Protein AF-A0A183BSI4-F1 (afdb_monomer)

Structure (mmCIF, N/CA/C/O backbone):
data_AF-A0A183BSI4-F1
#
_entry.id   AF-A0A183BSI4-F1
#
loop_
_atom_site.group_PDB
_atom_site.id
_atom_site.type_symbol
_atom_site.label_atom_id
_atom_site.label_alt_id
_atom_site.label_comp_id
_atom_site.label_asym_id
_atom_site.label_entity_id
_atom_site.label_seq_id
_atom_site.pdbx_PDB_ins_code
_atom_site.Cartn_x
_atom_site.Cartn_y
_atom_site.Cartn_z
_atom_site.occupancy
_atom_site.B_iso_or_equiv
_atom_site.auth_seq_id
_atom_site.auth_comp_id
_atom_site.auth_asym_id
_atom_site.auth_atom_id
_atom_site.pdbx_PDB_model_num
ATOM 1 N N . MET A 1 1 ? 30.876 -1.313 -22.253 1.00 51.16 1 MET A N 1
ATOM 2 C CA . MET A 1 1 ? 29.727 -1.535 -21.349 1.00 51.16 1 MET A CA 1
ATOM 3 C C . MET A 1 1 ? 29.104 -2.864 -21.739 1.00 51.16 1 MET A C 1
ATOM 5 O O . MET A 1 1 ? 28.754 -3.014 -22.902 1.00 51.16 1 MET A O 1
ATOM 9 N N . ALA A 1 2 ? 29.095 -3.853 -20.844 1.00 59.19 2 ALA A N 1
ATOM 10 C CA . ALA A 1 2 ? 28.486 -5.153 -21.124 1.00 59.19 2 ALA A CA 1
ATOM 11 C C . ALA A 1 2 ? 26.963 -5.012 -21.026 1.00 59.19 2 ALA A C 1
ATOM 13 O O . ALA A 1 2 ? 26.462 -4.513 -20.019 1.00 59.19 2 ALA A O 1
ATOM 14 N N . TRP A 1 3 ? 26.249 -5.397 -22.081 1.00 57.44 3 TRP A N 1
ATOM 15 C CA . TRP A 1 3 ? 24.792 -5.422 -22.072 1.00 57.44 3 TRP A CA 1
ATOM 16 C C . TRP A 1 3 ? 24.325 -6.495 -21.079 1.00 57.44 3 TRP A C 1
ATOM 18 O O . TRP A 1 3 ? 24.913 -7.582 -21.055 1.00 57.44 3 TRP A O 1
ATOM 28 N N . PRO A 1 4 ? 23.333 -6.204 -20.220 1.00 68.50 4 PRO A N 1
ATOM 29 C CA . PRO A 1 4 ? 22.790 -7.210 -19.322 1.00 68.50 4 PRO A CA 1
ATOM 30 C C . PRO A 1 4 ? 22.245 -8.385 -20.142 1.00 68.50 4 PRO A C 1
ATOM 32 O O . PRO A 1 4 ? 21.629 -8.187 -21.184 1.00 68.50 4 PRO A O 1
ATOM 35 N N . SER A 1 5 ? 22.507 -9.608 -19.676 1.00 78.75 5 SER A N 1
ATOM 36 C CA . SER A 1 5 ? 22.008 -10.841 -20.294 1.00 78.75 5 SER A CA 1
ATOM 37 C C . SER A 1 5 ? 20.483 -10.786 -20.442 1.00 78.75 5 SER A C 1
ATOM 39 O O . SER A 1 5 ? 19.798 -10.361 -19.509 1.00 78.75 5 SER A O 1
ATOM 41 N N . ASP A 1 6 ? 19.951 -11.261 -21.572 1.00 77.00 6 ASP A N 1
ATOM 42 C CA . ASP A 1 6 ? 18.509 -11.276 -21.874 1.00 77.00 6 ASP A CA 1
ATOM 43 C C . ASP A 1 6 ? 17.668 -11.892 -20.740 1.00 77.00 6 ASP A C 1
ATOM 45 O O . ASP A 1 6 ? 16.568 -11.429 -20.433 1.00 77.00 6 ASP A O 1
ATOM 49 N N . THR A 1 7 ? 18.224 -12.876 -20.029 1.00 80.75 7 THR A N 1
ATOM 50 C CA . THR A 1 7 ? 17.605 -13.510 -18.858 1.00 80.75 7 THR A CA 1
A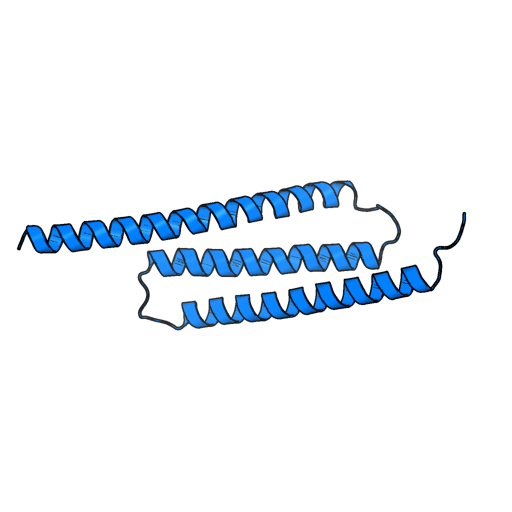TOM 51 C C . THR A 1 7 ? 17.347 -12.523 -17.714 1.00 80.75 7 THR A C 1
ATOM 53 O O . THR A 1 7 ? 16.316 -12.600 -17.048 1.00 80.75 7 THR A O 1
ATOM 56 N N . VAL A 1 8 ? 18.258 -11.573 -17.483 1.00 77.19 8 VAL A N 1
ATOM 57 C CA . VAL A 1 8 ? 18.147 -10.559 -16.418 1.00 77.19 8 VAL A CA 1
ATOM 58 C C . VAL A 1 8 ? 17.049 -9.547 -16.746 1.00 77.19 8 VAL A C 1
ATOM 60 O O . VAL A 1 8 ? 16.304 -9.131 -15.857 1.00 77.19 8 VAL A O 1
ATOM 63 N N . ILE A 1 9 ? 16.906 -9.188 -18.023 1.00 78.62 9 ILE A N 1
ATOM 64 C CA . ILE A 1 9 ? 15.865 -8.271 -18.500 1.00 78.62 9 ILE A CA 1
ATOM 65 C C . ILE A 1 9 ? 14.482 -8.912 -18.328 1.00 78.62 9 ILE A C 1
ATOM 67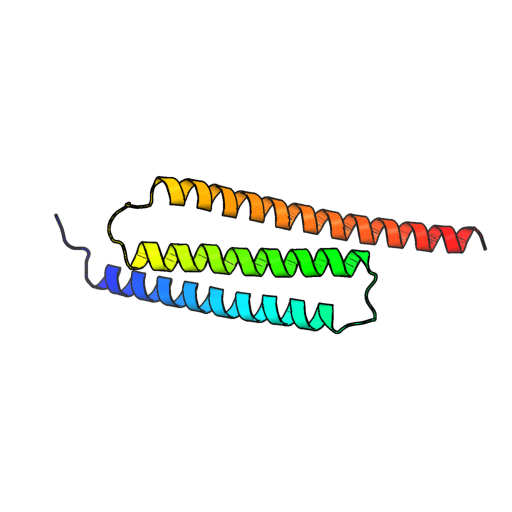 O O . ILE A 1 9 ? 13.590 -8.304 -17.733 1.00 78.62 9 ILE A O 1
ATOM 71 N N . ILE A 1 10 ? 14.322 -10.166 -18.766 1.00 82.50 10 ILE A N 1
ATOM 72 C CA . ILE A 1 10 ? 13.065 -10.919 -18.626 1.00 82.50 10 ILE A CA 1
ATOM 73 C C . ILE A 1 10 ? 12.694 -11.085 -17.149 1.00 82.50 10 ILE A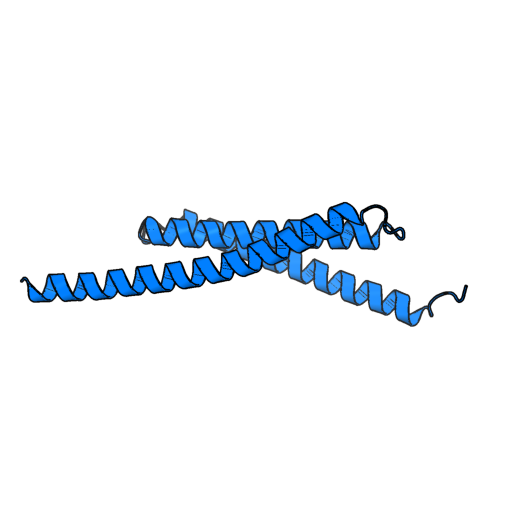 C 1
ATOM 75 O O . ILE A 1 10 ? 11.550 -10.844 -16.768 1.00 82.50 10 ILE A O 1
ATOM 79 N N . LEU A 1 11 ? 13.660 -11.442 -16.299 1.00 80.62 11 LEU A N 1
ATOM 80 C CA . LEU A 1 11 ? 13.422 -11.611 -14.867 1.00 80.62 11 LEU A CA 1
ATOM 81 C C . LEU A 1 11 ? 12.948 -10.303 -14.215 1.00 80.62 11 LEU A C 1
ATOM 83 O O . LEU A 1 11 ? 11.985 -10.308 -13.451 1.00 80.62 11 LEU A O 1
ATOM 87 N N . SER A 1 12 ? 13.577 -9.178 -14.562 1.00 77.06 12 SER A N 1
ATOM 88 C CA . SER A 1 12 ? 13.209 -7.853 -14.045 1.00 77.06 12 SER A CA 1
ATOM 89 C C . SER A 1 12 ?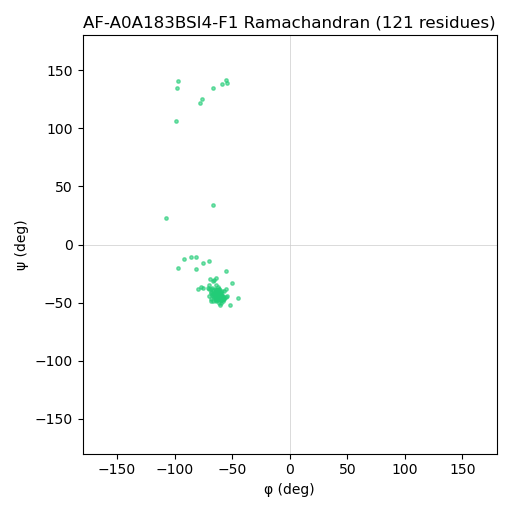 11.793 -7.448 -14.465 1.00 77.06 12 SER A C 1
ATOM 91 O O . SER A 1 12 ? 11.039 -6.915 -13.653 1.00 77.06 12 SER A O 1
ATOM 93 N N . TYR A 1 13 ? 11.399 -7.759 -15.705 1.00 79.75 13 TYR A N 1
ATOM 94 C CA . TYR A 1 13 ? 10.044 -7.517 -16.204 1.00 79.75 13 TYR A CA 1
ATOM 95 C C . TYR A 1 13 ? 8.985 -8.355 -15.475 1.00 79.75 13 TYR A C 1
ATOM 97 O O . TYR A 1 13 ? 7.909 -7.857 -15.136 1.00 79.75 13 TYR A O 1
ATOM 105 N N . VAL A 1 14 ? 9.294 -9.625 -15.197 1.00 84.06 14 VAL A N 1
ATOM 106 C CA . VAL A 1 14 ? 8.400 -10.522 -14.455 1.00 84.06 14 VAL A CA 1
ATOM 107 C C . VAL A 1 14 ? 8.199 -10.016 -13.025 1.00 84.06 14 VAL A C 1
ATOM 109 O O . VAL A 1 14 ? 7.055 -9.879 -12.594 1.00 84.06 14 VAL A O 1
ATOM 112 N N . PHE A 1 15 ? 9.275 -9.669 -12.311 1.00 82.38 15 PHE A N 1
ATOM 113 C CA . PHE A 1 15 ? 9.172 -9.102 -10.960 1.00 82.38 15 PHE A CA 1
ATOM 114 C C . PHE A 1 15 ? 8.369 -7.803 -10.937 1.00 82.38 15 PHE A C 1
ATOM 116 O O . PHE A 1 15 ? 7.470 -7.660 -10.112 1.00 82.38 15 PHE A O 1
ATOM 123 N N . PHE A 1 16 ? 8.640 -6.899 -11.879 1.00 81.25 16 PHE A N 1
ATOM 124 C CA . PHE A 1 16 ? 7.896 -5.652 -12.018 1.00 81.25 16 PHE A CA 1
ATOM 125 C C . PHE A 1 16 ? 6.394 -5.894 -12.228 1.00 81.25 16 PHE A C 1
ATOM 127 O O . PHE A 1 16 ? 5.560 -5.273 -11.572 1.00 81.25 16 PHE A O 1
ATOM 134 N N . SER A 1 17 ? 6.044 -6.845 -13.097 1.00 79.88 17 SER A N 1
ATOM 135 C CA . SER A 1 17 ? 4.649 -7.199 -13.378 1.00 79.88 17 SER A CA 1
ATOM 136 C C . SER A 1 17 ? 3.940 -7.774 -12.146 1.00 79.88 17 SER A C 1
ATOM 138 O O . SER A 1 17 ? 2.790 -7.429 -11.878 1.00 79.88 17 SER A O 1
ATOM 140 N N . PHE A 1 18 ? 4.624 -8.621 -11.368 1.00 85.31 18 PHE A N 1
ATOM 141 C CA . PHE A 1 18 ? 4.088 -9.158 -10.114 1.00 85.31 18 PHE A CA 1
ATOM 142 C C . PHE A 1 18 ? 3.894 -8.080 -9.045 1.00 85.31 18 PHE A C 1
ATOM 144 O O . PHE A 1 18 ? 2.865 -8.084 -8.363 1.00 85.31 18 PHE A O 1
ATOM 151 N N . GLU A 1 19 ? 4.846 -7.157 -8.891 1.00 81.38 19 GLU A N 1
ATOM 152 C CA . GLU A 1 19 ? 4.708 -6.041 -7.949 1.00 81.38 19 GLU A CA 1
ATOM 153 C C . GLU A 1 19 ? 3.522 -5.150 -8.321 1.00 81.38 19 GLU A C 1
ATOM 155 O O . GLU A 1 19 ? 2.678 -4.878 -7.470 1.00 81.38 19 GLU A O 1
ATOM 160 N N . LEU A 1 20 ? 3.392 -4.788 -9.600 1.00 82.94 20 LEU A N 1
ATOM 161 C CA . LEU A 1 20 ? 2.302 -3.939 -10.079 1.00 82.94 20 LEU A CA 1
ATOM 162 C C . LEU A 1 20 ? 0.930 -4.617 -9.929 1.00 82.94 20 LEU A C 1
ATOM 164 O O . LEU A 1 20 ? -0.047 -3.978 -9.540 1.00 82.94 20 LEU A O 1
ATOM 168 N N . LEU A 1 21 ? 0.852 -5.928 -10.176 1.00 86.56 21 LEU A N 1
ATOM 169 C CA . LEU A 1 21 ? -0.364 -6.706 -9.933 1.00 86.56 21 LEU A CA 1
ATOM 170 C C . LEU A 1 21 ? -0.733 -6.728 -8.443 1.00 86.56 21 LEU A C 1
ATOM 172 O O . LEU A 1 21 ? -1.902 -6.565 -8.091 1.00 86.56 21 LEU A O 1
ATOM 176 N N . THR A 1 22 ? 0.258 -6.919 -7.571 1.00 86.31 22 THR A N 1
ATOM 177 C CA . THR A 1 22 ? 0.048 -6.931 -6.118 1.00 86.31 22 THR A CA 1
ATOM 178 C C . THR A 1 22 ? -0.451 -5.572 -5.636 1.00 86.31 22 THR A C 1
ATOM 180 O O . THR A 1 22 ? -1.415 -5.513 -4.875 1.00 86.31 22 THR A O 1
ATOM 183 N N . ASP A 1 23 ? 0.144 -4.488 -6.131 1.00 85.38 23 ASP A N 1
ATOM 184 C CA . ASP A 1 23 ? -0.278 -3.120 -5.842 1.00 85.38 23 ASP A CA 1
ATOM 185 C C . ASP A 1 23 ? -1.747 -2.893 -6.252 1.00 85.38 23 ASP A C 1
ATOM 187 O O . ASP A 1 23 ? -2.559 -2.466 -5.429 1.00 85.38 23 ASP A O 1
ATOM 191 N N . ILE A 1 24 ? -2.147 -3.285 -7.468 1.00 86.00 24 ILE A N 1
ATOM 192 C CA . ILE A 1 24 ? -3.550 -3.185 -7.917 1.00 86.00 24 ILE A CA 1
ATOM 193 C C . ILE A 1 24 ? -4.496 -3.939 -6.971 1.00 86.00 24 ILE A C 1
ATOM 195 O O . ILE A 1 24 ? -5.533 -3.404 -6.573 1.00 86.00 24 ILE A O 1
ATOM 199 N N . VAL A 1 25 ? -4.148 -5.168 -6.579 1.00 89.62 25 VAL A N 1
ATOM 200 C CA . VAL A 1 25 ? -4.973 -5.972 -5.662 1.00 89.62 25 VAL A CA 1
ATOM 201 C C . VAL A 1 25 ? -5.108 -5.290 -4.298 1.00 89.62 25 VAL A C 1
ATOM 203 O O . VAL A 1 25 ? -6.217 -5.194 -3.766 1.00 89.62 25 VAL A O 1
ATOM 206 N N . VAL A 1 26 ? -4.011 -4.777 -3.736 1.00 87.19 26 VAL A N 1
ATOM 207 C CA . VAL A 1 26 ? -4.030 -4.072 -2.444 1.00 87.19 26 VAL A CA 1
ATOM 208 C C . VAL A 1 26 ? -4.869 -2.795 -2.530 1.00 87.19 26 VAL A C 1
ATOM 210 O O . VAL A 1 26 ? -5.636 -2.517 -1.605 1.00 87.19 26 VAL A O 1
ATOM 213 N N . LEU A 1 27 ? -4.790 -2.053 -3.637 1.00 87.31 27 LEU A N 1
ATOM 214 C CA . LEU A 1 27 ? -5.601 -0.857 -3.859 1.00 87.31 27 LEU A CA 1
ATOM 215 C C . LEU A 1 27 ? -7.097 -1.189 -3.891 1.00 87.31 27 LEU A C 1
ATOM 217 O O . LEU A 1 27 ? -7.890 -0.529 -3.220 1.00 87.31 27 LEU A O 1
ATOM 221 N N . VAL A 1 28 ? -7.484 -2.250 -4.607 1.00 89.19 28 VAL A N 1
ATOM 222 C CA . VAL A 1 28 ? -8.878 -2.719 -4.652 1.00 89.19 28 VAL A CA 1
ATOM 223 C C . VAL A 1 28 ? -9.376 -3.082 -3.253 1.00 89.19 28 VAL A C 1
ATOM 225 O O . VAL A 1 28 ? -10.474 -2.676 -2.869 1.00 89.19 28 VAL A O 1
ATOM 228 N N . ILE A 1 29 ? -8.566 -3.789 -2.461 1.00 88.75 29 ILE A N 1
ATOM 229 C CA . ILE A 1 29 ? -8.906 -4.138 -1.074 1.00 88.75 29 ILE A CA 1
ATOM 230 C C . ILE A 1 29 ? -9.051 -2.877 -0.211 1.00 88.75 29 ILE A C 1
ATOM 232 O O . ILE A 1 29 ? -10.000 -2.776 0.567 1.00 88.75 29 ILE A O 1
ATOM 236 N N . ALA A 1 30 ? -8.158 -1.896 -0.354 1.00 86.88 30 ALA A N 1
ATOM 237 C CA . ALA A 1 30 ? -8.230 -0.636 0.383 1.00 86.88 30 ALA A CA 1
ATOM 238 C C . ALA A 1 30 ? -9.489 0.175 0.022 1.00 86.88 30 ALA A C 1
ATOM 240 O O . ALA A 1 30 ? -10.152 0.721 0.909 1.00 86.88 30 ALA A O 1
ATOM 241 N N . CYS A 1 31 ? -9.872 0.214 -1.256 1.00 87.25 31 CYS A N 1
ATOM 242 C CA . CYS A 1 31 ? -11.118 0.839 -1.698 1.00 87.25 31 CYS A CA 1
ATOM 243 C C . CYS A 1 31 ? -12.349 0.096 -1.165 1.00 87.25 31 CYS A C 1
ATOM 245 O O . CYS A 1 31 ? -13.294 0.732 -0.695 1.00 87.25 31 CYS A O 1
ATOM 247 N N . LEU A 1 32 ? -12.333 -1.239 -1.189 1.00 87.75 32 LEU A N 1
ATOM 248 C CA . LEU A 1 32 ? -13.423 -2.055 -0.662 1.00 87.75 32 LEU A CA 1
ATOM 249 C C . LEU A 1 32 ? -13.585 -1.856 0.850 1.00 87.75 32 LEU A C 1
ATOM 251 O O . LEU A 1 32 ? -14.700 -1.640 1.318 1.00 87.75 32 LEU A O 1
ATOM 255 N N . ASN A 1 33 ? -12.483 -1.850 1.603 1.00 85.44 33 ASN A N 1
ATOM 256 C CA . ASN A 1 33 ? -12.486 -1.562 3.037 1.00 85.44 33 ASN A CA 1
ATOM 257 C C . ASN A 1 33 ? -13.080 -0.181 3.320 1.00 85.44 33 ASN A C 1
ATOM 259 O O . ASN A 1 33 ? -13.968 -0.056 4.164 1.00 85.44 33 ASN A O 1
ATOM 263 N N . LEU A 1 34 ? -12.651 0.840 2.577 1.00 85.50 34 LEU A N 1
ATOM 264 C CA . LEU A 1 34 ? -13.177 2.194 2.717 1.00 85.50 34 LEU A CA 1
ATOM 265 C C . LEU A 1 34 ? -14.690 2.246 2.453 1.00 85.50 34 LEU A C 1
ATOM 267 O O . LEU A 1 34 ? -15.430 2.840 3.240 1.00 85.50 34 LEU A O 1
ATOM 271 N N . ALA A 1 35 ? -15.159 1.582 1.392 1.00 84.19 35 ALA A N 1
ATOM 272 C CA . ALA A 1 35 ? -16.579 1.501 1.068 1.00 84.19 35 ALA A CA 1
ATOM 273 C C . ALA A 1 35 ? -17.369 0.801 2.188 1.00 84.19 35 ALA A C 1
ATOM 275 O O . ALA A 1 35 ? -18.346 1.351 2.697 1.00 84.19 35 ALA A O 1
ATOM 276 N N . VAL A 1 36 ? -16.920 -0.373 2.637 1.00 85.88 36 VAL A N 1
ATOM 277 C CA . VAL A 1 36 ? -17.586 -1.153 3.695 1.00 85.88 36 VAL A CA 1
ATOM 278 C C . VAL A 1 36 ? -17.661 -0.373 5.015 1.00 85.88 36 VAL A C 1
ATOM 280 O O . VAL A 1 36 ? -18.712 -0.346 5.664 1.00 85.88 36 VAL A O 1
ATOM 283 N N . ILE A 1 37 ? -16.586 0.314 5.411 1.00 84.56 37 ILE A N 1
ATOM 284 C CA . ILE A 1 37 ? -16.571 1.143 6.628 1.00 84.56 37 ILE A CA 1
ATOM 285 C C . ILE A 1 37 ? -17.502 2.358 6.477 1.00 84.56 37 ILE A C 1
ATOM 287 O O . ILE A 1 37 ? -18.199 2.721 7.427 1.00 84.56 37 ILE A O 1
ATOM 291 N N . GLY A 1 38 ? -17.559 2.958 5.285 1.00 77.06 38 GLY A N 1
ATOM 292 C CA . GLY A 1 38 ? -18.460 4.072 4.983 1.00 77.06 38 GLY A CA 1
ATOM 293 C C . GLY A 1 38 ? -19.941 3.693 5.082 1.00 77.06 38 GLY A C 1
ATOM 294 O O . GLY A 1 38 ? -20.737 4.449 5.641 1.00 77.06 38 GLY A O 1
ATOM 295 N N . PHE A 1 39 ? -20.314 2.502 4.604 1.00 79.00 39 PHE A N 1
ATOM 296 C CA . PHE A 1 39 ? -21.708 2.040 4.602 1.00 79.00 39 PHE A CA 1
ATOM 297 C C . PHE A 1 39 ? -22.183 1.452 5.940 1.00 79.00 39 PHE A C 1
ATOM 299 O O . PHE A 1 39 ? -23.387 1.414 6.210 1.00 79.00 39 PHE A O 1
ATOM 306 N N . THR A 1 40 ? -21.279 1.009 6.814 1.00 76.88 40 THR A N 1
ATOM 307 C CA . THR A 1 40 ? -21.667 0.394 8.092 1.00 76.88 40 THR A CA 1
ATOM 308 C C . THR A 1 40 ? -22.078 1.449 9.117 1.00 76.88 40 THR A C 1
ATOM 310 O O . THR A 1 40 ? -21.297 2.314 9.487 1.00 76.88 40 THR A O 1
ATOM 313 N N . LYS A 1 41 ? -23.304 1.386 9.655 1.00 65.75 41 LYS A N 1
ATOM 314 C CA . LYS A 1 41 ? -23.776 2.304 10.722 1.00 65.75 41 LYS A CA 1
ATOM 315 C C . LYS A 1 41 ? -23.420 1.854 12.148 1.00 65.75 41 LYS A C 1
ATOM 317 O O . LYS A 1 41 ? -23.559 2.638 13.075 1.00 65.75 41 LYS A O 1
ATOM 322 N N . LEU A 1 42 ? -22.932 0.624 12.309 1.00 60.47 42 LEU A N 1
ATOM 323 C CA . LEU A 1 42 ? -22.725 -0.063 13.595 1.00 60.47 42 LEU A CA 1
ATOM 324 C C . LEU A 1 42 ? -21.438 0.308 14.342 1.00 60.47 42 LEU A C 1
ATOM 326 O O . LEU A 1 42 ? -21.259 -0.088 15.490 1.00 60.47 42 LEU A O 1
ATOM 330 N N . LEU A 1 43 ? -20.524 1.022 13.692 1.00 63.88 43 LEU A N 1
ATOM 331 C CA . LEU A 1 43 ? -19.190 1.253 14.226 1.00 63.88 43 LEU A CA 1
ATOM 332 C C . LEU A 1 43 ? -19.098 2.627 14.908 1.00 63.88 43 LEU A C 1
ATOM 334 O O . LEU A 1 43 ? -19.562 3.626 14.351 1.00 63.88 43 LEU A O 1
ATOM 338 N N . HIS A 1 44 ? -18.498 2.664 16.101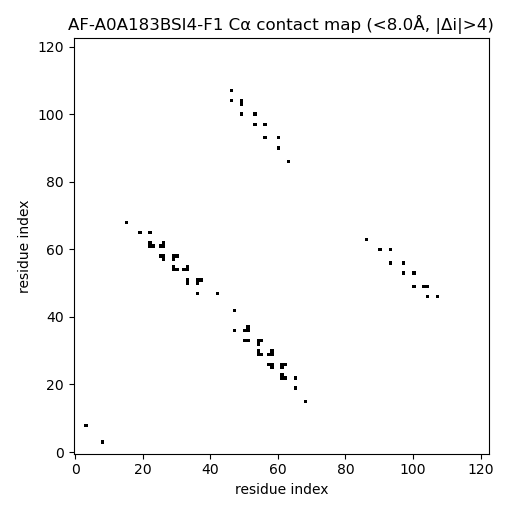 1.00 70.75 44 HIS A N 1
ATOM 339 C CA . HIS A 1 44 ? -18.290 3.886 16.880 1.00 70.75 44 HIS A CA 1
ATOM 340 C C . HIS A 1 44 ? -17.528 4.936 16.053 1.00 70.75 44 HIS A C 1
ATOM 342 O O . HIS A 1 44 ? -16.624 4.589 15.290 1.00 70.75 44 HIS A O 1
ATOM 348 N N . SER A 1 45 ? -17.895 6.215 16.195 1.00 74.56 45 SER A N 1
ATOM 349 C CA . SER A 1 45 ? -17.379 7.301 15.343 1.00 74.56 45 SER A CA 1
ATOM 350 C C . SER A 1 45 ? -15.843 7.377 15.346 1.00 74.56 45 SER A C 1
ATOM 352 O O . SER A 1 45 ? -15.221 7.554 14.298 1.00 74.56 45 SER A O 1
ATOM 354 N N . ASN A 1 46 ? -15.222 7.136 16.506 1.00 76.44 46 ASN A N 1
ATOM 355 C CA . ASN A 1 46 ? -13.765 7.174 16.661 1.00 76.44 46 ASN A CA 1
ATOM 356 C C . ASN A 1 46 ? -13.080 6.021 15.910 1.00 76.44 46 ASN A C 1
ATOM 358 O O . ASN A 1 46 ? -12.187 6.264 15.099 1.00 76.44 46 ASN A O 1
ATOM 362 N N . LEU A 1 47 ? -13.561 4.787 16.093 1.00 77.38 47 LEU A N 1
ATOM 363 C CA . LEU A 1 47 ? -13.041 3.607 15.402 1.00 77.38 47 LEU A CA 1
ATOM 364 C C . LEU A 1 47 ? -13.198 3.709 13.876 1.00 77.38 47 LEU A C 1
ATOM 366 O O . LEU A 1 47 ? -12.289 3.334 13.134 1.00 77.38 47 LEU A O 1
ATOM 370 N N . LYS A 1 48 ? -14.318 4.265 13.388 1.00 79.75 48 LYS A N 1
ATOM 371 C CA . LYS A 1 48 ? -14.510 4.535 11.951 1.00 79.75 48 LYS A CA 1
ATOM 372 C C . LYS A 1 48 ? -13.456 5.475 11.401 1.00 79.75 48 LYS A C 1
ATOM 374 O O . LYS A 1 48 ? -12.885 5.188 10.356 1.00 79.75 48 LYS A O 1
ATOM 379 N N . CYS A 1 49 ? -13.211 6.584 12.095 1.00 78.75 49 CYS A N 1
ATOM 380 C CA . CYS A 1 49 ? -12.232 7.577 11.668 1.00 78.75 49 CYS A CA 1
ATOM 381 C C . CYS A 1 49 ? -10.833 6.951 11.543 1.00 78.75 49 CYS A C 1
ATOM 383 O O . CYS A 1 49 ? -10.159 7.133 10.526 1.00 78.75 49 CYS A O 1
ATOM 385 N N . ILE A 1 50 ? -10.434 6.133 12.524 1.00 81.50 50 ILE A N 1
ATOM 386 C CA . ILE A 1 50 ? -9.131 5.453 12.511 1.00 81.50 50 ILE A CA 1
ATOM 387 C C . ILE A 1 50 ? -9.036 4.468 11.339 1.00 81.50 50 ILE A C 1
ATOM 389 O O . ILE A 1 50 ? -8.046 4.482 10.610 1.00 81.50 50 ILE A O 1
ATOM 393 N N . LEU A 1 51 ? -10.067 3.650 11.112 1.00 81.50 51 LEU A N 1
ATOM 394 C CA . LEU A 1 51 ? -10.072 2.665 10.026 1.00 81.50 51 LEU A CA 1
ATOM 395 C C . LEU A 1 51 ? -10.125 3.313 8.633 1.00 81.50 51 LEU A C 1
ATOM 397 O O . LEU A 1 51 ? -9.434 2.856 7.724 1.00 81.50 51 LEU A O 1
ATOM 401 N N . ILE A 1 52 ? -10.883 4.400 8.463 1.00 84.12 52 ILE A N 1
ATOM 402 C CA . ILE A 1 52 ? -10.901 5.193 7.222 1.00 84.12 52 ILE A CA 1
ATOM 403 C C . ILE A 1 52 ? -9.509 5.762 6.946 1.00 84.12 52 ILE A C 1
ATOM 405 O O . ILE A 1 52 ? -8.996 5.627 5.837 1.00 84.12 52 ILE A O 1
ATOM 409 N N . THR A 1 53 ? -8.875 6.340 7.968 1.00 82.19 53 THR A N 1
ATOM 410 C CA . THR A 1 53 ? -7.525 6.909 7.859 1.00 82.19 53 THR A CA 1
ATOM 411 C C . THR A 1 53 ? -6.492 5.834 7.508 1.00 82.19 53 THR A C 1
ATOM 413 O O . THR A 1 53 ? -5.627 6.074 6.670 1.00 82.19 53 THR A O 1
ATOM 416 N N . GLN A 1 54 ? -6.606 4.626 8.074 1.00 82.31 54 GLN A N 1
ATOM 417 C CA . GLN A 1 54 ? -5.758 3.487 7.699 1.00 82.31 54 GLN A CA 1
ATOM 418 C C . GLN A 1 54 ? -5.957 3.076 6.240 1.00 82.31 54 GLN A C 1
ATOM 420 O O . GLN A 1 54 ? -4.977 2.893 5.519 1.00 82.31 54 GLN A O 1
ATOM 425 N N . SER A 1 55 ? -7.210 2.943 5.799 1.00 85.62 55 SER A N 1
ATOM 426 C CA . SER A 1 55 ? -7.526 2.539 4.426 1.00 85.62 55 SER A CA 1
ATOM 427 C C . SER A 1 55 ? -7.033 3.568 3.409 1.00 85.62 55 SER A C 1
ATOM 429 O O . SER A 1 55 ? -6.479 3.202 2.374 1.00 85.62 55 SER A O 1
ATOM 431 N N . LEU A 1 56 ? -7.174 4.857 3.729 1.00 85.50 56 LEU A N 1
ATOM 432 C CA . LEU A 1 56 ? -6.678 5.949 2.899 1.00 85.50 56 LEU A CA 1
ATOM 433 C C . LEU A 1 56 ? -5.147 5.961 2.834 1.00 85.50 56 LEU A C 1
ATOM 435 O O . LEU A 1 56 ? -4.593 6.081 1.745 1.00 85.50 56 LEU A O 1
ATOM 439 N N . ALA A 1 57 ? -4.467 5.786 3.971 1.00 83.12 57 ALA A N 1
ATOM 440 C CA . ALA A 1 57 ? -3.007 5.711 4.014 1.00 83.12 57 ALA A CA 1
ATOM 441 C C . ALA A 1 57 ? -2.478 4.545 3.164 1.00 83.12 57 ALA A C 1
ATOM 443 O O . ALA A 1 57 ? -1.574 4.738 2.361 1.00 83.12 57 ALA A O 1
ATOM 444 N N . VAL A 1 58 ? -3.095 3.359 3.267 1.00 84.69 58 VAL A N 1
ATOM 445 C CA . VAL A 1 58 ? -2.748 2.203 2.422 1.00 84.69 58 VAL A CA 1
ATOM 446 C C . VAL A 1 58 ? -2.984 2.496 0.938 1.00 84.69 58 VAL A C 1
ATOM 448 O O . VAL A 1 58 ? -2.153 2.126 0.117 1.00 84.69 58 VAL A O 1
ATOM 451 N N . GLY A 1 59 ? -4.087 3.157 0.576 1.00 84.88 59 GLY A N 1
ATOM 452 C CA . GLY A 1 59 ? -4.349 3.523 -0.818 1.00 84.88 59 GLY A CA 1
ATOM 453 C C . GLY A 1 59 ? -3.303 4.491 -1.382 1.00 84.88 59 GLY A C 1
ATOM 454 O O . GLY A 1 59 ? -2.794 4.272 -2.480 1.00 84.88 59 GLY A O 1
ATOM 455 N N . LEU A 1 60 ? -2.939 5.521 -0.612 1.00 84.31 60 LEU A N 1
ATOM 456 C CA . LEU A 1 60 ? -1.910 6.492 -0.997 1.00 84.31 60 LEU A CA 1
ATOM 457 C C . LEU A 1 60 ? -0.527 5.845 -1.136 1.00 84.31 60 LEU A C 1
ATOM 459 O O . LEU A 1 60 ? 0.162 6.126 -2.110 1.00 84.31 60 LEU A O 1
ATOM 463 N N . TYR A 1 61 ? -0.164 4.927 -0.235 1.00 83.44 61 TYR A N 1
ATOM 464 C CA . TYR A 1 61 ? 1.083 4.156 -0.320 1.00 83.44 61 TYR A CA 1
ATOM 465 C C . TYR A 1 61 ? 1.270 3.483 -1.665 1.00 83.44 61 TYR A C 1
ATOM 467 O O . TYR A 1 61 ? 2.322 3.562 -2.294 1.00 83.44 61 TYR A O 1
ATOM 475 N N . VAL A 1 62 ? 0.229 2.751 -2.058 1.00 84.81 62 VAL A N 1
ATOM 476 C CA . VAL A 1 62 ? 0.248 1.901 -3.232 1.00 84.81 62 VAL A CA 1
ATOM 477 C C . VAL A 1 62 ? 0.324 2.779 -4.468 1.00 84.81 62 VAL A C 1
ATOM 479 O O . VAL A 1 62 ? 1.127 2.501 -5.348 1.00 84.81 62 VAL A O 1
ATOM 482 N N . LEU A 1 63 ? -0.427 3.883 -4.501 1.00 83.00 63 LEU A N 1
ATOM 483 C CA . LEU A 1 63 ? -0.359 4.855 -5.591 1.00 83.00 63 LEU A CA 1
ATOM 484 C C . LEU A 1 63 ? 1.043 5.455 -5.747 1.00 83.00 63 LEU A C 1
ATOM 486 O O . LEU A 1 63 ? 1.583 5.429 -6.854 1.00 83.00 63 LEU A O 1
ATOM 490 N N . ASP A 1 64 ? 1.650 5.938 -4.662 1.00 80.94 64 ASP A N 1
ATOM 491 C CA . ASP A 1 64 ? 2.993 6.529 -4.704 1.00 80.94 64 ASP A CA 1
ATOM 492 C C . ASP A 1 64 ? 4.058 5.497 -5.097 1.00 80.94 64 ASP A C 1
ATOM 494 O O . ASP A 1 64 ? 4.917 5.763 -5.947 1.00 80.94 64 ASP A O 1
ATOM 498 N N . ARG A 1 65 ? 3.984 4.286 -4.533 1.00 79.62 65 ARG A N 1
ATOM 499 C CA . ARG A 1 65 ? 4.909 3.194 -4.857 1.00 79.62 65 ARG A CA 1
ATOM 500 C C . ARG A 1 65 ? 4.772 2.755 -6.315 1.00 79.62 65 ARG A C 1
ATOM 502 O O . ARG A 1 65 ? 5.789 2.642 -7.002 1.00 79.62 65 ARG A O 1
ATOM 509 N N . SER A 1 66 ? 3.550 2.541 -6.801 1.00 81.75 66 SER A N 1
ATOM 510 C CA . SER A 1 66 ? 3.285 2.157 -8.191 1.00 81.75 66 SER A CA 1
ATOM 511 C C . SER A 1 66 ? 3.741 3.238 -9.174 1.00 81.75 66 SER A C 1
ATOM 513 O O . SER A 1 66 ? 4.358 2.918 -10.191 1.00 81.75 66 SER A O 1
ATOM 515 N N . ALA A 1 67 ? 3.500 4.518 -8.868 1.00 80.50 67 ALA A N 1
ATOM 516 C CA . ALA A 1 67 ? 3.965 5.634 -9.691 1.00 80.50 67 ALA A CA 1
ATOM 517 C C . ALA A 1 67 ? 5.499 5.661 -9.788 1.00 80.50 67 ALA A C 1
ATOM 519 O O . ALA A 1 67 ? 6.050 5.819 -10.879 1.00 80.50 67 ALA A O 1
ATOM 520 N N . MET A 1 68 ? 6.198 5.430 -8.673 1.00 75.06 68 MET A N 1
ATOM 521 C CA . MET A 1 68 ? 7.659 5.337 -8.653 1.00 75.06 68 MET A CA 1
ATOM 522 C C . MET A 1 68 ? 8.169 4.155 -9.482 1.00 75.06 68 MET A C 1
ATOM 524 O O . MET A 1 68 ? 9.103 4.320 -10.269 1.00 75.06 68 MET A O 1
ATOM 528 N N . LEU A 1 69 ? 7.574 2.973 -9.306 1.00 75.25 69 LEU A N 1
ATOM 529 C CA . LEU A 1 69 ? 7.938 1.776 -10.061 1.00 75.25 69 LEU A CA 1
ATOM 530 C C . LEU A 1 69 ? 7.789 2.033 -11.566 1.00 75.25 69 LEU A C 1
ATOM 532 O O . LEU A 1 69 ? 8.730 1.777 -12.317 1.00 75.25 69 LEU A O 1
ATOM 536 N N . LEU A 1 70 ? 6.667 2.616 -11.998 1.00 76.06 70 LEU A N 1
ATOM 537 C CA . LEU A 1 70 ? 6.431 2.977 -13.398 1.00 76.06 70 LEU A CA 1
ATOM 538 C C . LEU A 1 70 ? 7.471 3.969 -13.931 1.00 76.06 70 LEU A C 1
ATOM 540 O O . LEU A 1 70 ? 8.047 3.735 -14.993 1.00 76.06 70 LEU A O 1
ATOM 544 N N . ILE A 1 71 ? 7.758 5.047 -13.195 1.00 74.06 71 ILE A N 1
ATOM 545 C CA . ILE A 1 71 ? 8.743 6.057 -13.617 1.00 74.06 71 ILE A CA 1
ATOM 546 C C . ILE A 1 71 ? 10.141 5.443 -13.723 1.00 74.06 71 ILE A C 1
ATOM 548 O O . ILE A 1 71 ? 10.843 5.695 -14.698 1.00 74.06 71 ILE A O 1
ATOM 552 N N . LYS A 1 72 ? 10.539 4.611 -12.755 1.00 70.25 72 LYS A N 1
ATOM 553 C CA . LYS A 1 72 ? 11.847 3.942 -12.740 1.00 70.25 72 LYS A CA 1
ATOM 554 C C . LYS A 1 72 ? 11.979 2.879 -13.833 1.00 70.25 72 LYS A C 1
ATOM 556 O O . LYS A 1 72 ? 13.080 2.629 -14.306 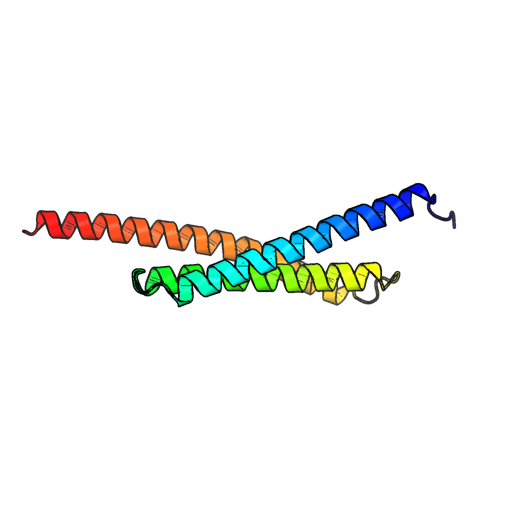1.00 70.25 72 LYS A O 1
ATOM 561 N N . PHE A 1 73 ? 10.872 2.255 -14.226 1.00 70.12 73 PHE A N 1
ATOM 562 C CA . PHE A 1 73 ? 10.853 1.297 -15.327 1.00 70.12 73 PHE A CA 1
ATOM 563 C C . PHE A 1 73 ? 10.943 1.993 -16.697 1.00 70.12 73 PHE A C 1
ATOM 565 O O . PHE A 1 73 ? 11.609 1.490 -17.597 1.00 70.12 73 PHE A O 1
ATOM 572 N N . ILE A 1 74 ? 10.306 3.160 -16.855 1.00 72.75 74 ILE A N 1
ATOM 573 C CA . ILE A 1 74 ? 10.305 3.935 -18.110 1.00 72.75 74 ILE A CA 1
ATOM 574 C C . ILE A 1 74 ? 11.599 4.750 -18.279 1.00 72.75 74 ILE A C 1
ATOM 576 O O . ILE A 1 74 ? 12.119 4.870 -19.388 1.00 72.75 74 ILE A O 1
ATOM 580 N N . SER A 1 75 ? 12.122 5.322 -17.193 1.00 66.75 75 SER A N 1
ATOM 581 C CA . SER A 1 75 ? 13.317 6.167 -17.199 1.00 66.75 75 SER A CA 1
ATOM 582 C C . SER A 1 75 ? 14.540 5.364 -16.764 1.00 66.75 75 SER A C 1
ATOM 584 O O . SER A 1 75 ? 14.717 5.088 -15.581 1.00 66.75 75 SER A O 1
ATOM 586 N N . ASN A 1 76 ? 15.416 5.035 -17.716 1.00 58.88 76 ASN A N 1
ATOM 587 C CA . ASN A 1 76 ? 16.698 4.369 -17.444 1.00 58.88 76 ASN A CA 1
ATOM 588 C C . ASN A 1 76 ? 17.709 5.298 -16.733 1.00 58.88 76 ASN A C 1
ATOM 590 O O . ASN A 1 76 ? 18.704 4.844 -16.175 1.00 58.88 76 ASN A O 1
ATOM 594 N N . ASP A 1 77 ? 17.434 6.605 -16.727 1.00 56.25 77 ASP A N 1
ATOM 595 C CA . ASP A 1 77 ? 18.252 7.608 -16.060 1.00 56.25 77 ASP A CA 1
ATOM 596 C C . ASP A 1 77 ? 17.701 7.949 -14.668 1.00 56.25 77 ASP A C 1
ATOM 598 O O . ASP A 1 77 ? 16.492 8.113 -14.470 1.00 56.25 77 ASP A O 1
ATOM 602 N N . ASN A 1 78 ? 18.615 8.141 -13.708 1.00 56.59 78 ASN A N 1
ATOM 603 C CA . ASN A 1 78 ? 18.373 8.609 -12.333 1.00 56.59 78 ASN A CA 1
ATOM 604 C C . ASN A 1 78 ? 17.875 10.076 -12.267 1.00 56.59 78 ASN A C 1
ATOM 606 O O . ASN A 1 78 ? 18.198 10.806 -11.328 1.00 56.59 78 ASN A O 1
ATOM 610 N N . VAL A 1 79 ? 17.086 10.525 -13.249 1.00 56.34 79 VAL A N 1
ATOM 611 C CA . VAL A 1 79 ? 16.592 11.908 -13.415 1.00 56.34 79 VAL A CA 1
ATOM 612 C C . VAL A 1 79 ? 15.845 12.405 -12.168 1.00 56.34 79 VAL A C 1
ATOM 614 O O . VAL A 1 79 ? 15.798 13.599 -11.893 1.00 56.34 79 VAL A O 1
ATOM 617 N N . PHE A 1 80 ? 15.330 11.482 -11.355 1.00 57.56 80 PHE A N 1
ATOM 618 C CA . PHE A 1 80 ? 14.533 11.758 -10.164 1.00 57.56 80 PHE A CA 1
ATOM 619 C C . PHE A 1 80 ? 15.253 11.488 -8.835 1.00 57.56 80 PHE A C 1
ATOM 621 O O . PHE A 1 80 ? 14.588 11.302 -7.821 1.00 57.56 80 PHE A O 1
ATOM 628 N N . ALA A 1 81 ? 16.590 11.491 -8.784 1.00 59.28 81 ALA A N 1
ATOM 629 C CA . ALA A 1 81 ? 17.350 11.300 -7.538 1.00 59.28 81 ALA A CA 1
ATOM 630 C C . ALA A 1 81 ? 16.830 12.105 -6.311 1.00 59.28 81 ALA A C 1
ATOM 632 O O . ALA A 1 81 ? 16.660 11.495 -5.252 1.00 59.28 81 ALA A O 1
ATOM 633 N N . PRO A 1 82 ? 16.499 13.414 -6.410 1.00 59.97 82 PRO A N 1
ATOM 634 C CA . PRO A 1 82 ? 15.911 14.148 -5.283 1.00 59.97 82 PRO A CA 1
ATOM 635 C C . PRO A 1 82 ? 14.470 13.717 -4.964 1.00 59.97 82 PRO A C 1
ATOM 637 O O . PRO A 1 82 ? 14.122 13.578 -3.793 1.00 59.97 82 PRO A O 1
ATOM 640 N N . ALA A 1 83 ? 13.646 13.426 -5.977 1.00 62.88 83 ALA A N 1
ATOM 641 C CA . ALA A 1 83 ? 12.281 12.935 -5.766 1.00 62.88 83 ALA A CA 1
ATOM 642 C C . ALA A 1 83 ? 12.262 11.537 -5.122 1.00 62.88 83 ALA A C 1
ATOM 644 O O . ALA A 1 83 ? 11.394 11.248 -4.305 1.00 62.88 83 ALA A O 1
ATOM 645 N N . ASN A 1 84 ? 13.264 10.702 -5.411 1.00 66.50 84 ASN A N 1
ATOM 646 C CA . ASN A 1 84 ? 13.452 9.390 -4.797 1.00 66.50 84 ASN A CA 1
ATOM 647 C C . ASN A 1 84 ? 13.734 9.498 -3.284 1.00 66.50 84 ASN A C 1
ATOM 649 O O . ASN A 1 84 ? 13.258 8.675 -2.506 1.00 66.50 84 ASN A O 1
ATOM 653 N N . MET A 1 85 ? 14.453 10.540 -2.847 1.00 68.31 85 MET A N 1
ATOM 654 C CA . MET A 1 85 ? 14.706 10.810 -1.424 1.00 68.31 85 MET A CA 1
ATOM 655 C C . MET A 1 85 ? 13.431 11.263 -0.696 1.00 68.31 85 MET A C 1
ATOM 657 O O . MET A 1 85 ? 13.118 10.761 0.384 1.00 68.31 85 MET A O 1
ATOM 661 N N . THR A 1 86 ? 12.653 12.166 -1.303 1.00 66.88 86 THR A N 1
ATOM 662 C CA . THR A 1 86 ? 11.354 12.603 -0.764 1.00 66.88 86 THR A CA 1
ATOM 663 C C . THR A 1 86 ? 10.361 11.440 -0.669 1.00 66.88 86 THR A C 1
ATOM 665 O O . THR A 1 86 ? 9.681 11.299 0.346 1.00 66.88 86 THR A O 1
ATOM 668 N N . LEU A 1 87 ? 10.334 10.559 -1.671 1.00 64.94 87 LEU A N 1
ATOM 669 C CA . LEU A 1 87 ? 9.504 9.350 -1.684 1.00 64.94 87 LEU A CA 1
ATOM 670 C C . LEU A 1 87 ? 9.949 8.305 -0.653 1.00 64.94 87 LEU A C 1
ATOM 672 O O . LEU A 1 87 ? 9.102 7.724 0.023 1.00 64.94 87 LEU A O 1
ATOM 676 N N . GLN A 1 88 ? 11.255 8.084 -0.463 1.00 70.06 88 GLN A N 1
ATOM 677 C CA . GLN A 1 88 ? 11.747 7.217 0.618 1.00 70.06 88 GLN A CA 1
ATOM 678 C C . GLN A 1 88 ? 11.332 7.738 1.997 1.00 70.06 88 GLN A C 1
ATOM 680 O O . GLN A 1 88 ? 10.909 6.957 2.857 1.00 70.06 88 GLN A O 1
ATOM 685 N N . ASN A 1 89 ? 11.389 9.055 2.200 1.00 72.62 89 ASN A N 1
ATOM 686 C CA . ASN A 1 89 ? 10.906 9.678 3.428 1.00 72.62 89 ASN A CA 1
ATOM 687 C C . ASN A 1 89 ? 9.393 9.492 3.595 1.00 72.62 89 ASN A C 1
ATOM 689 O O . ASN A 1 89 ? 8.946 9.205 4.704 1.00 72.62 89 ASN A O 1
ATOM 693 N N . PHE A 1 90 ? 8.620 9.579 2.509 1.00 71.75 90 PHE A N 1
ATOM 694 C CA . PHE A 1 90 ? 7.179 9.331 2.533 1.00 71.75 90 PHE A CA 1
ATOM 695 C C . PHE A 1 90 ? 6.846 7.874 2.897 1.00 71.75 90 PHE A C 1
ATOM 697 O O . PHE A 1 90 ? 6.078 7.638 3.829 1.00 71.75 90 PHE A O 1
ATOM 704 N N . MET A 1 91 ? 7.510 6.891 2.277 1.00 70.69 91 MET A N 1
ATOM 705 C CA . MET A 1 91 ? 7.356 5.469 2.629 1.00 70.69 91 MET A CA 1
ATOM 706 C C . MET A 1 91 ? 7.718 5.186 4.096 1.00 70.69 91 MET A C 1
ATOM 708 O O . MET A 1 91 ? 7.049 4.406 4.783 1.00 70.69 91 MET A O 1
ATOM 712 N N . THR A 1 92 ? 8.772 5.833 4.599 1.00 76.44 92 THR A N 1
ATOM 713 C CA . THR A 1 92 ? 9.209 5.689 5.994 1.00 76.44 92 THR A CA 1
ATOM 714 C C . THR A 1 92 ? 8.193 6.309 6.952 1.00 76.44 92 THR A C 1
ATOM 716 O O . THR A 1 92 ? 7.784 5.661 7.919 1.00 76.44 92 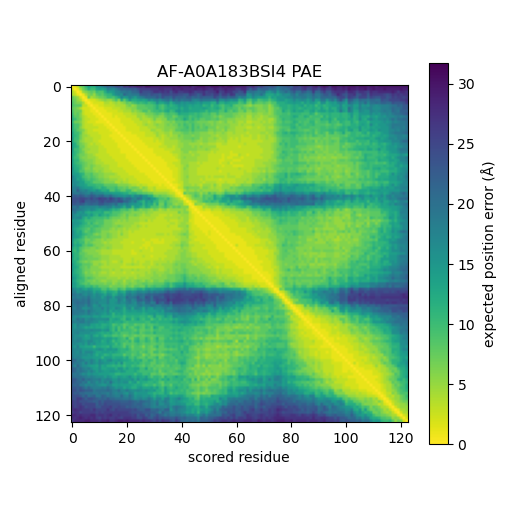THR A O 1
ATOM 719 N N . PHE A 1 93 ? 7.735 7.530 6.658 1.00 74.81 93 PHE A N 1
ATOM 720 C CA . PHE A 1 93 ? 6.690 8.216 7.417 1.00 74.81 93 PHE A CA 1
ATOM 721 C C . PHE A 1 93 ? 5.423 7.369 7.495 1.00 74.81 93 PHE A C 1
ATOM 723 O O . PHE A 1 93 ? 4.869 7.183 8.575 1.00 74.81 93 PHE A O 1
ATOM 730 N N . GLU A 1 94 ? 4.995 6.788 6.381 1.00 70.19 94 GLU A N 1
ATOM 731 C CA . GLU A 1 94 ? 3.768 6.010 6.345 1.00 70.19 94 GLU A CA 1
ATOM 732 C C . GLU A 1 94 ? 3.880 4.675 7.096 1.00 70.19 94 GLU A C 1
ATOM 734 O O . GLU A 1 94 ? 2.942 4.251 7.771 1.00 70.19 94 GLU A O 1
ATOM 739 N N . THR A 1 95 ? 5.049 4.030 7.062 1.00 75.00 95 THR A N 1
ATOM 740 C CA . THR A 1 95 ? 5.312 2.828 7.870 1.00 75.00 95 THR A CA 1
ATOM 741 C C . THR A 1 95 ? 5.217 3.147 9.365 1.00 75.00 95 THR A C 1
ATOM 743 O O . THR A 1 95 ? 4.600 2.404 10.138 1.00 75.00 95 THR A O 1
ATOM 746 N N . ILE A 1 96 ? 5.778 4.288 9.776 1.00 79.31 96 ILE A N 1
ATOM 747 C CA . ILE A 1 96 ? 5.668 4.799 11.147 1.00 79.31 96 ILE A CA 1
ATOM 748 C C . ILE A 1 96 ? 4.207 5.139 11.470 1.00 79.31 96 ILE A C 1
ATOM 750 O O . ILE A 1 96 ? 3.714 4.774 12.538 1.00 79.31 96 ILE A O 1
ATOM 754 N N . PHE A 1 97 ? 3.490 5.763 10.538 1.00 74.56 97 PHE A N 1
ATOM 755 C CA . PHE A 1 97 ? 2.092 6.152 10.691 1.00 74.56 97 PHE A CA 1
ATOM 756 C C . PHE A 1 97 ? 1.165 4.940 10.854 1.00 74.56 97 PHE A C 1
ATOM 758 O O . PHE A 1 97 ? 0.379 4.897 11.801 1.00 74.56 97 PHE A O 1
ATOM 765 N N . LYS A 1 98 ? 1.313 3.895 10.027 1.00 73.75 98 LYS A N 1
ATOM 766 C CA . LYS A 1 98 ? 0.610 2.606 10.186 1.00 73.75 98 LYS A CA 1
ATOM 767 C C . LYS A 1 98 ? 0.841 2.015 11.570 1.00 73.75 98 LYS A C 1
ATOM 769 O O . LYS A 1 98 ? -0.104 1.575 12.228 1.00 73.75 98 LYS A O 1
ATOM 774 N N . ARG A 1 99 ? 2.093 2.045 12.037 1.00 78.88 99 ARG A N 1
ATOM 775 C CA . ARG A 1 99 ? 2.449 1.561 13.370 1.00 78.88 99 ARG A CA 1
ATOM 776 C C . ARG A 1 99 ? 1.766 2.395 14.454 1.00 78.88 99 ARG A C 1
ATOM 778 O O . ARG A 1 99 ? 1.177 1.810 15.359 1.00 78.88 99 ARG A O 1
ATOM 785 N N . MET A 1 100 ? 1.775 3.723 14.360 1.00 77.75 100 MET A N 1
ATOM 786 C CA . MET A 1 100 ? 1.077 4.605 15.306 1.00 77.75 100 MET A CA 1
ATOM 787 C C . MET A 1 100 ? -0.439 4.367 15.325 1.00 77.75 100 MET A C 1
ATOM 789 O O . MET A 1 100 ? -1.018 4.246 16.404 1.00 77.75 100 MET A O 1
ATOM 793 N N . LEU A 1 101 ? -1.076 4.211 14.161 1.00 76.69 101 LEU A N 1
ATOM 794 C CA . LEU A 1 101 ? -2.508 3.904 14.068 1.00 76.69 101 LEU A CA 1
ATOM 795 C C . LEU A 1 101 ? -2.851 2.553 14.714 1.00 76.69 101 LEU A C 1
ATOM 797 O O . LEU A 1 101 ? -3.883 2.430 15.372 1.00 76.69 101 LEU A O 1
ATOM 801 N N . GLY A 1 102 ? -1.974 1.553 14.585 1.00 76.75 102 GLY A N 1
ATOM 802 C CA . GLY A 1 102 ? -2.116 0.280 15.296 1.00 76.75 102 GLY A CA 1
ATOM 803 C C . GLY A 1 102 ? -2.132 0.451 16.820 1.00 76.75 102 GLY A C 1
ATOM 804 O O . GLY A 1 102 ? -2.984 -0.122 17.495 1.00 76.75 102 GLY A O 1
ATOM 805 N N . HIS A 1 103 ? -1.250 1.296 17.365 1.00 79.94 103 HIS A N 1
ATOM 806 C CA . HIS A 1 103 ? -1.249 1.607 18.799 1.00 79.94 103 HIS A CA 1
ATOM 807 C C . HIS A 1 103 ? -2.512 2.372 19.217 1.00 79.94 103 HIS A C 1
ATOM 809 O O . HIS A 1 103 ? -3.085 2.065 20.262 1.00 79.94 103 HIS A O 1
ATOM 815 N N . ALA A 1 104 ? -2.993 3.310 18.395 1.00 74.50 104 ALA A N 1
ATOM 816 C CA . ALA A 1 104 ? -4.222 4.056 18.668 1.00 74.50 104 ALA A CA 1
ATOM 817 C C . ALA A 1 104 ? -5.452 3.136 18.786 1.00 74.50 104 ALA A C 1
ATOM 819 O O . ALA A 1 104 ? -6.248 3.303 19.708 1.00 74.50 104 ALA A O 1
ATOM 820 N N . LEU A 1 105 ? -5.569 2.115 17.926 1.00 77.19 105 LEU A N 1
ATOM 821 C CA . LEU A 1 105 ? -6.638 1.108 18.011 1.00 77.19 105 LEU A CA 1
ATOM 822 C C . LEU A 1 105 ? -6.574 0.277 19.299 1.00 77.19 105 LEU A C 1
ATOM 824 O O . LEU A 1 105 ? -7.607 -0.029 19.897 1.00 77.19 105 LEU A O 1
ATOM 828 N N . ILE A 1 106 ? -5.367 -0.101 19.730 1.00 80.50 106 ILE A N 1
ATOM 829 C CA . ILE A 1 106 ? -5.168 -0.854 20.976 1.00 80.50 106 ILE A CA 1
ATOM 830 C C . ILE A 1 106 ? -5.580 0.005 22.174 1.00 80.50 106 ILE A C 1
ATOM 832 O O . ILE A 1 106 ? -6.288 -0.484 23.055 1.00 80.50 106 ILE A O 1
ATOM 836 N N . ILE A 1 107 ? -5.190 1.283 22.186 1.00 78.62 107 ILE A N 1
ATOM 837 C CA . ILE A 1 107 ? -5.563 2.232 23.240 1.00 78.62 107 ILE A CA 1
ATOM 838 C C . ILE A 1 107 ? -7.079 2.444 23.258 1.00 78.62 107 ILE A C 1
ATOM 840 O O . ILE A 1 107 ? -7.679 2.343 24.325 1.00 78.62 107 ILE A O 1
ATOM 844 N N . GLU A 1 108 ? -7.721 2.664 22.105 1.00 75.00 108 GLU A N 1
ATOM 845 C CA . GLU A 1 108 ? -9.181 2.815 22.032 1.00 75.00 108 GLU A CA 1
ATOM 846 C C . GLU A 1 108 ? -9.893 1.577 22.598 1.00 75.00 108 GLU A C 1
ATOM 848 O O . GLU A 1 108 ? -10.777 1.703 23.450 1.00 75.00 108 GLU A O 1
ATOM 853 N N . ARG A 1 109 ? -9.472 0.366 22.201 1.00 75.06 109 ARG A N 1
ATOM 854 C CA . ARG A 1 109 ? -10.031 -0.882 22.747 1.00 75.06 109 ARG A CA 1
ATOM 855 C C . ARG A 1 109 ? -9.781 -1.035 24.245 1.00 75.06 109 ARG A C 1
ATOM 857 O O . ARG A 1 109 ? -10.663 -1.516 24.960 1.00 75.06 109 ARG A O 1
ATOM 864 N N . PHE A 1 110 ? -8.604 -0.647 24.727 1.00 78.88 110 PHE A N 1
ATOM 865 C CA . PHE A 1 110 ? -8.258 -0.720 26.144 1.00 78.88 110 PHE A CA 1
ATOM 866 C C . PHE A 1 110 ? -9.135 0.216 26.983 1.00 78.88 110 PHE A C 1
ATOM 868 O O . PHE A 1 110 ? -9.710 -0.216 27.986 1.00 78.88 110 PHE A O 1
ATOM 875 N N . VAL A 1 111 ? -9.300 1.459 26.522 1.00 76.81 111 VAL A N 1
ATOM 876 C CA . VAL A 1 111 ? -10.178 2.471 27.119 1.00 76.81 111 VAL A CA 1
ATOM 877 C C . VAL A 1 111 ? -11.624 1.976 27.119 1.00 76.81 111 VAL A C 1
ATOM 879 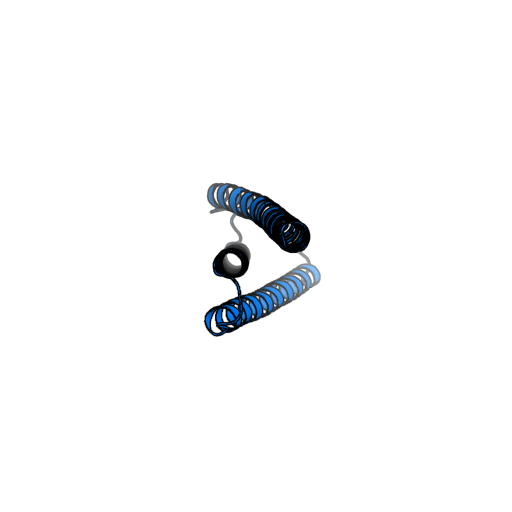O O . VAL A 1 111 ? -12.233 1.906 28.183 1.00 76.81 111 VAL A O 1
ATOM 882 N N . ALA A 1 112 ? -12.156 1.528 25.979 1.00 72.06 112 ALA A N 1
ATOM 883 C CA . ALA A 1 112 ? -13.525 1.013 25.892 1.00 72.06 112 ALA A CA 1
ATOM 884 C C . ALA A 1 112 ? -13.777 -0.157 26.864 1.00 72.06 112 ALA A C 1
ATOM 886 O O . ALA A 1 112 ? -14.810 -0.213 27.534 1.00 72.06 112 ALA A O 1
ATOM 887 N N . THR A 1 113 ? -12.804 -1.062 27.008 1.00 75.88 113 THR A N 1
ATOM 888 C CA . THR A 1 113 ? -12.900 -2.195 27.939 1.00 75.88 113 THR A CA 1
ATOM 889 C C . THR A 1 113 ? -12.881 -1.734 29.400 1.00 75.88 113 THR A C 1
ATOM 891 O O . THR A 1 113 ? -13.690 -2.213 30.197 1.00 75.88 113 THR A O 1
ATOM 894 N N . HIS A 1 114 ? -12.006 -0.790 29.766 1.00 72.06 114 HIS A N 1
ATOM 895 C CA . HIS A 1 114 ? -11.939 -0.251 31.130 1.00 72.06 114 HIS A CA 1
ATOM 896 C C . HIS A 1 114 ? -13.199 0.531 31.511 1.00 72.06 114 HIS A C 1
ATOM 898 O O . HIS A 1 114 ? -13.759 0.287 32.580 1.00 72.06 114 HIS A O 1
ATOM 904 N N . TYR A 1 115 ? -13.700 1.394 30.625 1.00 63.75 115 TYR A N 1
ATOM 905 C CA . TYR A 1 115 ? -14.939 2.138 30.865 1.00 63.75 115 TYR A CA 1
ATOM 906 C C . TYR A 1 115 ? -16.154 1.208 30.991 1.00 63.75 115 TYR A C 1
ATOM 908 O O . TYR A 1 115 ? -16.969 1.397 31.891 1.00 63.75 115 TYR A O 1
ATOM 916 N N . SER A 1 116 ? -16.236 0.143 30.183 1.00 60.59 116 SER A N 1
ATOM 917 C CA . SER A 1 116 ? -17.322 -0.847 30.302 1.00 60.59 116 SER A CA 1
ATOM 918 C C . SER A 1 116 ? -17.311 -1.621 31.630 1.00 60.59 116 SER A C 1
ATOM 920 O O . SER A 1 116 ? -18.361 -2.047 32.111 1.00 60.59 116 SER A O 1
ATOM 922 N N . LYS A 1 117 ? -16.131 -1.805 32.243 1.00 61.09 117 LYS A N 1
ATOM 923 C CA . LYS A 1 117 ? -16.001 -2.417 33.573 1.00 61.09 117 LYS A CA 1
ATOM 924 C C . LYS A 1 117 ? -16.371 -1.444 34.689 1.00 61.09 117 LYS A C 1
ATOM 926 O O . LYS A 1 117 ? -16.964 -1.882 35.668 1.00 61.09 117 LYS A O 1
ATOM 931 N N . LEU A 1 118 ? -16.046 -0.159 34.539 1.00 57.19 118 LEU A N 1
ATOM 932 C CA . LEU A 1 118 ? -16.361 0.870 35.532 1.00 57.19 118 LEU A CA 1
ATOM 933 C C . LEU A 1 118 ? -17.879 1.094 35.651 1.00 57.19 118 LEU A C 1
ATOM 935 O O . LEU A 1 118 ? -18.405 1.15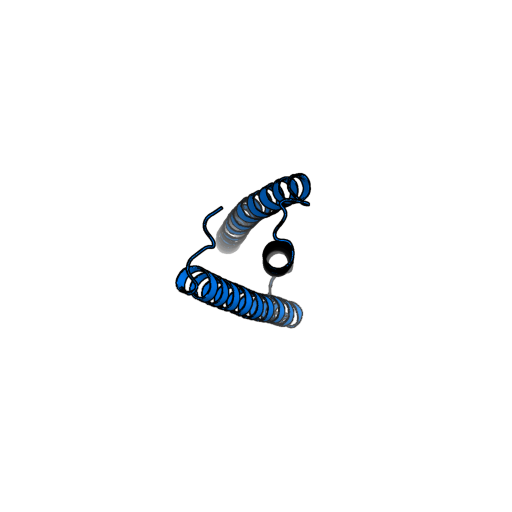6 36.756 1.00 57.19 118 LEU A O 1
ATOM 939 N N . ASP A 1 119 ? -18.588 1.122 34.519 1.00 52.84 119 ASP A N 1
ATOM 940 C CA . ASP A 1 119 ? -20.048 1.309 34.477 1.00 52.84 119 ASP A CA 1
ATOM 941 C C . ASP A 1 119 ? -20.812 0.134 35.123 1.00 52.84 119 ASP A C 1
ATOM 943 O O . ASP A 1 119 ? -21.852 0.315 35.750 1.00 52.84 119 ASP A O 1
ATOM 947 N N . LYS A 1 120 ? -20.244 -1.080 35.061 1.00 56.44 120 LYS A N 1
ATOM 948 C CA . LYS A 1 120 ? -20.751 -2.267 35.773 1.00 56.44 120 LYS A CA 1
ATOM 949 C C . LYS A 1 120 ? -20.460 -2.283 37.274 1.00 56.44 120 LYS A C 1
ATOM 951 O O . LYS A 1 120 ? -21.029 -3.117 37.964 1.00 56.44 120 LYS A O 1
ATOM 956 N N . PHE A 1 121 ? -19.540 -1.451 37.755 1.00 54.84 121 PHE A N 1
ATOM 957 C CA . PHE A 1 121 ? -19.148 -1.411 39.166 1.00 54.84 121 PHE A CA 1
ATOM 958 C C . PHE A 1 121 ? -19.878 -0.303 39.940 1.00 54.84 121 PHE A C 1
ATOM 960 O O . PHE A 1 121 ? -19.942 -0.342 41.163 1.00 54.84 121 PHE A O 1
ATOM 967 N N . ILE A 1 122 ? -20.410 0.693 39.225 1.00 55.66 122 ILE A N 1
ATOM 968 C CA . ILE A 1 122 ? -21.135 1.841 39.790 1.00 55.66 122 ILE A CA 1
ATOM 969 C C . ILE A 1 122 ? -22.656 1.578 39.869 1.00 55.66 122 ILE A C 1
ATOM 971 O O . ILE A 1 122 ? -23.367 2.320 40.546 1.00 55.66 122 ILE A O 1
ATOM 975 N N . ARG A 1 123 ? -23.161 0.518 39.225 1.00 47.44 123 ARG A N 1
ATOM 976 C CA . ARG A 1 123 ? -24.568 0.091 39.268 1.00 47.44 123 ARG A CA 1
ATOM 977 C C . ARG A 1 123 ? -24.723 -1.198 40.069 1.00 47.44 123 ARG A C 1
ATOM 979 O O . ARG A 1 123 ? -25.733 -1.294 40.796 1.00 47.44 123 ARG A O 1
#

Nearest PDB structures (foldseek):
  8yic-assembly1_R  TM=8.536E-01  e=8.603E-01  Tequatrovirus T4
  7y15-assembly1_R  TM=7.759E-01  e=6.379E-01  Escherichia coli
  7ew4-assembly1_R  TM=6.247E-01  e=3.112E-01  Homo sapiens

Organism: Globodera pallida (NCBI:txid36090)

Secondary structure (DSSP, 8-state):
-PPPPHHHHHHHHHHHHHHHHHHHHHHHHHHHHHHHHHH-SSS-HHHHHHHHHHHHHHHHHHHHHHHHHHHHHH--S-TTHHHHHHHHHHHHHHHHHHHHHHHHHHHHHHHHHHHHHHHHHH-

Mean predicted aligned error: 10.43 Å

pLDDT: mean 75.08, std 9.85, range [47.44, 89.62]

Radius of gyration: 21.07 Å; Cα contacts (8 Å, |Δi|>4): 41; chains: 1; bounding box: 54×28×62 Å

Solvent-accessible surface area (backbone atoms only — not comparable to full-atom values): 6900 Å² total; per-residue (Å²): 134,84,76,79,54,70,68,58,57,54,50,52,52,52,53,51,52,52,51,52,52,50,38,52,53,52,38,53,50,24,52,50,50,39,51,54,59,69,71,48,83,86,61,56,72,68,63,46,54,53,52,45,52,50,25,50,51,53,35,51,51,38,51,57,51,50,51,49,52,53,50,57,70,73,38,91,60,76,86,50,58,72,58,52,53,56,47,52,50,47,57,51,50,48,55,52,47,55,52,50,53,54,51,50,53,52,48,53,52,49,49,54,53,51,53,59,53,49,61,66,72,78,109

Foldseek 3Di:
DDDPDPVVVVVVVVVLVVLLVVLVVQLVVLVVQLVVLVPDPPDDPVVSVLSNVLSVLSNVLSVLVNVVSVCVVVDVDPPCVVVVVVSVVSNVVSVVVNVVSVVVVVVVVVVVVVVVVVVVVVD

Sequence (123 aa):
MAWPSDTVIILSYVFFSFELLTDIVVLVIACLNLAVIGFTKLLHSNLKCILITQSLAVGLYVLDRSAMLLIKFISNDNVFAPANMTLQNFMTFETIFKRMLGHALIIERFVATHYSKLDKFIR